Protein AF-A0A7S4FMX6-F1 (afdb_monomer_lite)

Structure (mmCIF, N/CA/C/O backbone):
data_AF-A0A7S4FMX6-F1
#
_entry.id   AF-A0A7S4FMX6-F1
#
loop_
_atom_site.group_PDB
_atom_site.id
_atom_site.type_symbol
_atom_site.label_atom_id
_atom_site.label_alt_id
_atom_site.label_comp_id
_atom_site.label_asym_id
_atom_site.label_entity_id
_atom_site.label_seq_id
_atom_site.pdbx_PDB_ins_code
_atom_site.Cartn_x
_atom_site.Cartn_y
_atom_site.Cartn_z
_atom_site.occupancy
_atom_site.B_iso_or_equiv
_atom_site.auth_seq_id
_atom_site.auth_comp_id
_atom_site.auth_asym_id
_atom_site.auth_atom_id
_atom_site.pdbx_PDB_model_num
ATOM 1 N N . SER A 1 1 ? -19.072 0.821 3.306 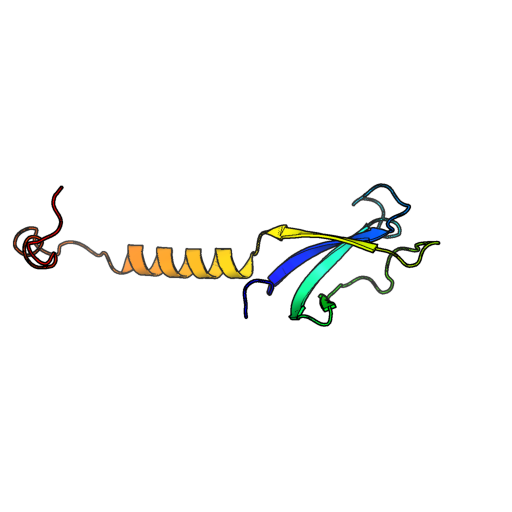1.00 47.50 1 SER A N 1
ATOM 2 C CA . SER A 1 1 ? -18.235 -0.245 3.888 1.00 47.50 1 SER A CA 1
ATOM 3 C C . SER A 1 1 ? -16.892 0.386 4.214 1.00 47.50 1 SER A C 1
ATOM 5 O O . SER A 1 1 ? -16.202 0.772 3.288 1.00 47.50 1 SER A O 1
ATOM 7 N N . GLU A 1 2 ? -16.567 0.617 5.490 1.00 54.97 2 GLU A N 1
ATOM 8 C CA . GLU A 1 2 ? -15.378 1.401 5.911 1.00 54.97 2 GLU A CA 1
ATOM 9 C C . GLU A 1 2 ? -14.117 0.553 6.155 1.00 54.97 2 GLU A C 1
ATOM 11 O O . GLU A 1 2 ? -13.081 1.068 6.563 1.00 54.97 2 GLU A O 1
ATOM 16 N N . ILE A 1 3 ? -14.191 -0.762 5.929 1.00 58.81 3 ILE A N 1
ATOM 17 C CA . ILE A 1 3 ? -13.206 -1.746 6.419 1.00 58.81 3 ILE A CA 1
ATOM 18 C C . ILE A 1 3 ? -11.781 -1.503 5.855 1.00 58.81 3 ILE A C 1
ATOM 20 O O . ILE A 1 3 ? -10.781 -1.942 6.439 1.00 58.81 3 ILE A O 1
ATOM 24 N N . GLY A 1 4 ? -11.680 -0.773 4.740 1.00 61.31 4 GLY A N 1
ATOM 25 C CA . GLY A 1 4 ? -10.434 -0.500 4.024 1.00 61.31 4 GLY A CA 1
ATOM 26 C C . GLY A 1 4 ? -9.775 0.857 4.268 1.00 61.31 4 GLY A C 1
ATOM 27 O O . GLY A 1 4 ? -8.587 0.968 3.994 1.00 61.31 4 GLY A O 1
ATOM 28 N N . ILE A 1 5 ? -10.506 1.855 4.769 1.00 69.62 5 ILE A N 1
ATOM 29 C CA . ILE A 1 5 ? -10.046 3.255 4.787 1.00 69.62 5 ILE A CA 1
ATOM 30 C C . ILE A 1 5 ? -8.973 3.444 5.865 1.00 69.62 5 ILE A C 1
ATOM 32 O O . ILE A 1 5 ? -9.126 2.928 6.979 1.00 69.62 5 ILE A O 1
ATOM 36 N N . GLY A 1 6 ? -7.907 4.179 5.539 1.00 70.56 6 GLY A N 1
ATOM 37 C CA . GLY A 1 6 ? -6.833 4.520 6.478 1.00 70.56 6 GLY A CA 1
ATOM 38 C C . GLY A 1 6 ? -5.835 3.390 6.732 1.00 70.56 6 GLY A C 1
ATOM 39 O O . GLY A 1 6 ? -5.205 3.308 7.793 1.00 70.56 6 GLY A O 1
ATOM 40 N N . ARG A 1 7 ? -5.744 2.446 5.789 1.00 80.19 7 ARG A N 1
ATOM 41 C CA . ARG A 1 7 ? -4.727 1.390 5.785 1.00 80.19 7 ARG A CA 1
ATOM 42 C C . ARG A 1 7 ? -3.513 1.859 5.004 1.00 80.19 7 ARG A C 1
ATOM 44 O O . ARG A 1 7 ? -3.654 2.307 3.872 1.00 80.19 7 ARG A O 1
ATOM 51 N N . CYS A 1 8 ? -2.330 1.644 5.566 1.00 85.44 8 CYS A N 1
ATOM 52 C CA . CYS A 1 8 ? -1.103 1.714 4.783 1.00 85.44 8 CYS A CA 1
ATOM 53 C C . CYS A 1 8 ? -1.107 0.576 3.751 1.00 85.44 8 CYS A C 1
ATOM 55 O O . CYS A 1 8 ? -1.433 -0.563 4.089 1.00 85.44 8 CYS A O 1
ATOM 57 N N . ALA A 1 9 ? -0.763 0.874 2.508 1.00 88.62 9 ALA A N 1
ATOM 58 C CA . ALA A 1 9 ? -0.611 -0.087 1.433 1.00 88.62 9 ALA A CA 1
ATOM 59 C C . ALA A 1 9 ? 0.782 0.035 0.821 1.00 88.62 9 ALA A C 1
ATOM 61 O O . ALA A 1 9 ? 1.285 1.135 0.598 1.00 88.62 9 ALA A O 1
ATOM 62 N N . LEU A 1 10 ? 1.396 -1.106 0.526 1.00 90.56 10 LEU A N 1
ATOM 63 C CA . LEU A 1 10 ? 2.622 -1.167 -0.258 1.00 90.56 10 LEU A CA 1
ATOM 64 C C . LEU A 1 10 ? 2.279 -1.594 -1.677 1.00 90.56 10 LEU A C 1
ATOM 66 O O . LEU A 1 10 ? 1.615 -2.610 -1.881 1.00 90.56 10 LEU A O 1
ATOM 70 N N . ILE A 1 11 ? 2.739 -0.808 -2.643 1.00 91.50 11 ILE A N 1
ATOM 71 C CA . ILE A 1 11 ? 2.574 -1.066 -4.068 1.00 91.50 11 ILE A CA 1
ATOM 72 C C . ILE A 1 11 ? 3.937 -1.481 -4.609 1.00 91.50 11 ILE A C 1
ATOM 74 O O . ILE A 1 11 ? 4.884 -0.693 -4.587 1.00 91.50 11 ILE A O 1
ATOM 78 N N . THR A 1 12 ? 4.033 -2.706 -5.114 1.00 91.06 12 THR A N 1
ATOM 79 C CA . THR A 1 12 ? 5.252 -3.252 -5.722 1.00 91.06 12 THR A CA 1
ATOM 80 C C . THR A 1 12 ? 4.944 -3.755 -7.127 1.00 91.06 12 THR A C 1
ATOM 82 O O . THR A 1 12 ? 3.892 -4.351 -7.362 1.00 91.06 12 THR A O 1
ATOM 85 N N . ALA A 1 13 ? 5.854 -3.536 -8.074 1.00 89.25 13 ALA A N 1
ATOM 86 C CA . ALA A 1 13 ? 5.753 -4.142 -9.400 1.00 89.25 13 ALA A CA 1
ATOM 87 C C . ALA A 1 13 ? 5.770 -5.682 -9.290 1.00 89.25 13 ALA A C 1
ATOM 89 O O . ALA A 1 13 ? 6.584 -6.237 -8.552 1.00 89.25 13 ALA A O 1
ATOM 90 N N . ALA A 1 14 ? 4.874 -6.392 -9.985 1.00 85.62 14 ALA A N 1
ATOM 91 C CA . ALA A 1 14 ? 4.733 -7.850 -9.830 1.00 85.62 14 ALA A CA 1
ATOM 92 C C . ALA A 1 14 ? 5.994 -8.645 -10.234 1.00 85.62 14 ALA A C 1
ATOM 94 O O . ALA A 1 14 ? 6.209 -9.767 -9.779 1.00 85.62 14 ALA A O 1
ATOM 95 N N . ASP A 1 15 ? 6.820 -8.047 -11.085 1.00 85.50 15 ASP A N 1
ATOM 96 C CA . ASP A 1 15 ? 8.095 -8.538 -11.598 1.00 85.50 15 ASP A CA 1
ATOM 97 C C . ASP A 1 15 ? 9.304 -8.156 -10.724 1.00 85.50 15 ASP A C 1
ATOM 99 O O . ASP A 1 15 ? 10.406 -8.659 -10.951 1.00 85.50 15 ASP A O 1
ATOM 103 N N . ALA A 1 16 ? 9.116 -7.314 -9.702 1.00 79.62 16 ALA A N 1
ATOM 104 C CA . ALA A 1 16 ? 10.179 -6.849 -8.819 1.00 79.62 16 ALA A CA 1
ATOM 105 C C . ALA A 1 16 ? 10.089 -7.473 -7.419 1.00 79.62 16 ALA A C 1
ATOM 107 O O . ALA A 1 16 ? 9.017 -7.770 -6.887 1.00 79.62 16 ALA A O 1
ATOM 108 N N . ARG A 1 17 ? 11.249 -7.642 -6.774 1.00 84.00 17 ARG A N 1
ATOM 109 C CA . ARG A 1 17 ? 11.296 -7.993 -5.352 1.00 84.00 17 ARG A CA 1
ATOM 110 C C . ARG A 1 17 ? 10.921 -6.754 -4.526 1.00 84.00 17 ARG A C 1
ATOM 112 O O . ARG A 1 17 ? 11.488 -5.696 -4.795 1.00 84.00 17 ARG A O 1
ATOM 119 N N . PRO A 1 18 ? 10.042 -6.873 -3.512 1.00 83.38 18 PRO A N 1
ATOM 120 C CA . PRO A 1 18 ? 9.712 -5.746 -2.652 1.0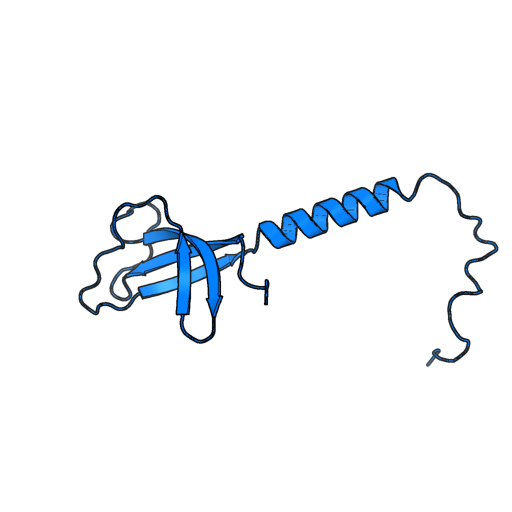0 83.38 18 PRO A CA 1
ATOM 121 C C . PRO A 1 18 ? 10.961 -5.180 -1.975 1.00 83.38 18 PRO A C 1
ATOM 123 O O . PRO A 1 18 ? 11.673 -5.909 -1.282 1.00 83.38 18 PRO A O 1
ATOM 126 N N . ASP A 1 19 ? 11.207 -3.888 -2.176 1.00 84.81 19 ASP A N 1
ATOM 127 C CA . ASP A 1 19 ? 12.337 -3.168 -1.596 1.00 84.81 19 ASP A CA 1
ATOM 128 C C . ASP A 1 19 ? 11.911 -1.752 -1.195 1.00 84.81 19 ASP A C 1
ATOM 130 O O . ASP A 1 19 ?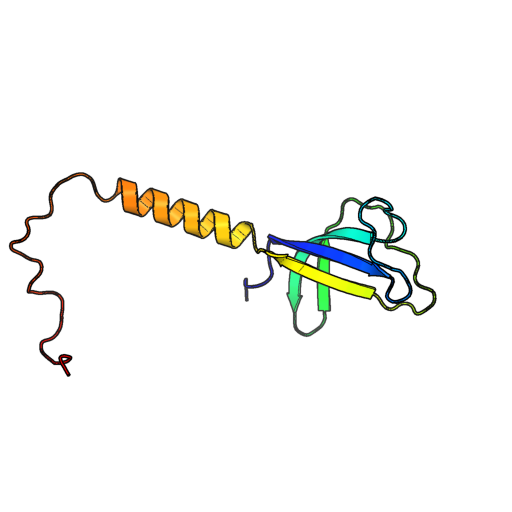 11.756 -0.870 -2.035 1.00 84.81 19 ASP A O 1
ATOM 134 N N . LEU A 1 20 ? 11.734 -1.541 0.110 1.00 78.94 20 LEU A N 1
ATOM 135 C CA . LEU A 1 20 ? 11.332 -0.254 0.690 1.00 78.94 20 LEU A CA 1
ATOM 136 C C . LEU A 1 20 ? 12.427 0.815 0.608 1.00 78.94 20 LEU A C 1
ATOM 138 O O . LEU A 1 20 ? 12.139 1.993 0.793 1.00 78.94 20 LEU A O 1
ATOM 142 N N . SER A 1 21 ? 13.678 0.420 0.359 1.00 84.00 21 SER A N 1
ATOM 143 C CA . SER A 1 21 ? 14.774 1.371 0.170 1.00 84.00 21 SER A CA 1
ATOM 144 C C . SER A 1 21 ? 14.795 1.962 -1.241 1.00 84.00 21 SER A C 1
ATOM 146 O O . SER A 1 21 ? 15.431 2.993 -1.465 1.00 84.00 21 SER A O 1
ATOM 148 N N . ASN A 1 22 ? 14.070 1.341 -2.180 1.00 81.94 22 ASN A N 1
ATOM 149 C CA . ASN A 1 22 ? 14.024 1.751 -3.571 1.00 81.94 22 ASN A CA 1
ATOM 150 C C . ASN A 1 22 ? 12.592 2.121 -4.010 1.00 81.94 22 ASN A C 1
ATOM 152 O O . ASN A 1 22 ? 11.805 1.235 -4.361 1.00 81.94 22 ASN A O 1
ATOM 156 N N . PRO A 1 23 ? 12.266 3.424 -4.102 1.00 78.44 23 PRO A N 1
ATOM 157 C CA . PRO A 1 23 ? 10.936 3.885 -4.500 1.00 78.44 23 PRO A CA 1
ATOM 158 C C . PRO A 1 23 ? 10.597 3.596 -5.969 1.00 78.44 23 PRO A C 1
ATOM 160 O O . PRO A 1 23 ? 9.448 3.720 -6.370 1.00 78.44 23 PRO A O 1
ATOM 163 N N . GLN A 1 24 ? 11.571 3.189 -6.790 1.00 81.31 24 GLN A N 1
ATOM 164 C CA . GLN A 1 24 ? 11.304 2.711 -8.151 1.00 81.31 24 GLN A CA 1
ATOM 165 C C . GLN A 1 24 ? 10.778 1.264 -8.171 1.00 81.31 24 GLN A C 1
ATOM 167 O O . GLN A 1 24 ? 10.241 0.833 -9.189 1.00 81.31 24 GLN A O 1
ATOM 172 N N . CYS A 1 25 ? 10.924 0.526 -7.064 1.00 83.31 25 CYS A N 1
ATOM 173 C CA . CYS A 1 25 ? 10.485 -0.864 -6.915 1.00 83.31 25 CYS A CA 1
ATOM 174 C C . CYS A 1 25 ? 9.238 -0.985 -6.032 1.00 83.31 25 CYS A C 1
ATOM 176 O O . CYS A 1 25 ? 8.279 -1.659 -6.416 1.00 83.31 25 CYS A O 1
ATOM 178 N N . THR A 1 26 ? 9.250 -0.336 -4.865 1.00 89.69 26 THR A N 1
ATOM 179 C CA . THR A 1 26 ? 8.133 -0.346 -3.916 1.00 89.69 26 THR A CA 1
ATOM 180 C C . THR A 1 26 ? 7.844 1.059 -3.425 1.00 89.69 26 THR A C 1
ATOM 182 O O . THR A 1 26 ? 8.733 1.736 -2.919 1.00 89.69 26 THR A O 1
ATOM 185 N N . ILE A 1 27 ? 6.579 1.460 -3.496 1.00 90.94 27 ILE A N 1
ATOM 186 C CA . ILE A 1 27 ? 6.096 2.701 -2.889 1.00 90.94 27 ILE A CA 1
ATOM 187 C C . ILE A 1 27 ? 5.060 2.398 -1.813 1.00 90.94 27 ILE A C 1
ATOM 189 O O . ILE A 1 27 ? 4.401 1.357 -1.835 1.00 90.94 27 ILE A O 1
ATOM 193 N N . ALA A 1 28 ? 4.916 3.324 -0.873 1.00 90.19 28 ALA A N 1
ATOM 194 C CA . ALA A 1 28 ? 3.855 3.296 0.120 1.00 90.19 28 ALA A CA 1
ATOM 195 C C . ALA A 1 28 ? 2.716 4.239 -0.287 1.00 90.19 28 ALA A C 1
ATOM 197 O O . ALA A 1 28 ? 2.928 5.246 -0.968 1.00 90.19 28 ALA A O 1
ATOM 198 N N . GLY A 1 29 ? 1.511 3.917 0.156 1.00 89.00 29 GLY A N 1
ATOM 199 C CA . GLY A 1 29 ? 0.335 4.756 0.018 1.00 89.00 29 GLY A CA 1
ATOM 200 C C . GLY A 1 29 ? -0.684 4.465 1.109 1.00 89.00 29 GLY A C 1
ATOM 201 O O . GLY A 1 29 ? -0.499 3.566 1.929 1.00 89.00 29 GLY A O 1
ATOM 202 N N . GLU A 1 30 ? -1.762 5.226 1.114 1.00 88.88 30 GLU A N 1
ATOM 203 C CA . GLU A 1 30 ? -2.889 5.057 2.014 1.00 88.88 30 GLU A CA 1
ATOM 204 C C . GLU A 1 30 ? -4.130 4.688 1.206 1.00 88.88 30 GLU A C 1
ATOM 206 O O . GLU A 1 30 ? -4.391 5.230 0.137 1.00 88.88 30 GLU A O 1
ATOM 211 N N . VAL A 1 31 ? -4.878 3.695 1.676 1.00 89.00 31 VAL A N 1
ATOM 212 C CA . VAL A 1 31 ? -6.115 3.289 1.014 1.00 89.00 31 VAL A CA 1
ATOM 213 C C . VAL A 1 31 ? -7.221 4.273 1.369 1.00 89.00 31 VAL A C 1
ATOM 215 O O . VAL A 1 31 ? -7.659 4.329 2.523 1.00 89.00 31 VAL A O 1
ATOM 218 N N . ASP A 1 32 ? -7.721 4.967 0.353 1.00 86.81 32 ASP A N 1
ATOM 219 C CA . ASP A 1 32 ? -8.848 5.889 0.477 1.00 86.81 32 ASP A CA 1
ATOM 220 C C . ASP A 1 32 ? -10.180 5.149 0.307 1.00 86.81 32 ASP A C 1
ATOM 222 O O . ASP A 1 32 ? -11.147 5.412 1.021 1.00 86.81 32 ASP A O 1
ATOM 226 N N . GLU A 1 33 ? -10.239 4.188 -0.624 1.00 85.38 33 GLU A N 1
ATOM 227 C CA . GLU A 1 33 ? -11.466 3.459 -0.945 1.00 85.38 33 GLU A CA 1
ATOM 228 C C . GLU A 1 33 ? -11.189 2.020 -1.402 1.00 85.38 33 GLU A C 1
ATOM 230 O O . GLU A 1 33 ? -10.263 1.751 -2.167 1.00 85.38 33 GLU A O 1
ATOM 235 N N . ILE A 1 34 ? -12.046 1.087 -0.974 1.00 86.38 34 ILE A N 1
ATOM 236 C CA . ILE A 1 34 ? -12.113 -0.279 -1.507 1.00 86.38 34 ILE A CA 1
ATOM 237 C C . ILE A 1 34 ? -13.534 -0.524 -2.012 1.00 86.38 34 ILE A C 1
ATOM 239 O O . ILE A 1 34 ? -14.485 -0.530 -1.226 1.00 86.38 34 ILE A O 1
ATOM 243 N N . SER A 1 35 ? -13.669 -0.774 -3.314 1.00 86.31 35 SER A N 1
ATOM 244 C CA . SER A 1 35 ? -14.935 -1.085 -3.982 1.00 86.31 35 SER A CA 1
ATOM 245 C C . SER A 1 35 ? -14.841 -2.396 -4.772 1.00 86.31 35 SER A C 1
ATOM 247 O O . SER A 1 35 ? -13.768 -2.983 -4.913 1.00 86.31 35 SER A O 1
ATOM 249 N N . SER A 1 36 ? -15.963 -2.861 -5.329 1.00 86.44 36 SER A N 1
ATOM 250 C CA . SER A 1 36 ? -15.974 -4.007 -6.253 1.00 86.44 36 SER A CA 1
ATOM 251 C C . SER A 1 36 ? -15.238 -3.733 -7.568 1.00 86.44 36 SER A C 1
ATOM 253 O O . SER A 1 36 ? -14.863 -4.675 -8.257 1.00 86.44 36 SER A O 1
ATOM 255 N N . ASN A 1 37 ? -15.056 -2.457 -7.922 1.00 88.38 37 ASN A N 1
ATOM 256 C CA . ASN A 1 37 ? -14.437 -2.041 -9.179 1.00 88.38 37 ASN A CA 1
ATOM 257 C C . ASN A 1 37 ? -12.927 -1.819 -9.042 1.00 88.38 37 ASN A C 1
ATOM 259 O O . ASN A 1 37 ? -12.227 -1.770 -10.049 1.00 88.38 37 ASN A O 1
ATOM 263 N N . GLY A 1 38 ? -12.421 -1.681 -7.816 1.00 86.94 38 GLY A N 1
ATOM 264 C CA . GLY A 1 38 ? -11.007 -1.449 -7.568 1.00 86.94 38 GLY A CA 1
ATOM 265 C C . GLY A 1 38 ? -10.726 -0.841 -6.201 1.00 86.94 38 GLY A C 1
ATOM 266 O O . GLY A 1 38 ? -11.630 -0.595 -5.397 1.00 86.94 38 GLY A O 1
ATOM 267 N N . ILE A 1 39 ? -9.439 -0.600 -5.967 1.00 88.69 39 ILE A N 1
ATOM 268 C CA . ILE A 1 39 ? -8.904 0.023 -4.759 1.00 88.69 39 ILE A CA 1
ATOM 269 C C . ILE A 1 39 ? -8.290 1.362 -5.164 1.00 88.69 39 ILE A C 1
ATOM 271 O O . ILE A 1 39 ? -7.484 1.408 -6.093 1.00 88.69 39 ILE A O 1
ATOM 275 N N . ILE A 1 40 ? -8.673 2.430 -4.469 1.00 89.38 40 ILE A N 1
ATOM 276 C CA . ILE A 1 40 ? -8.098 3.766 -4.637 1.00 89.38 40 ILE A CA 1
ATOM 277 C C . ILE A 1 40 ? -7.073 3.968 -3.526 1.00 89.38 40 ILE A C 1
ATOM 279 O O . ILE A 1 40 ? -7.388 3.800 -2.346 1.00 89.38 40 ILE A O 1
ATOM 283 N N . VAL A 1 41 ? -5.843 4.292 -3.924 1.00 90.00 41 VAL A N 1
ATOM 284 C CA . VAL A 1 41 ? -4.713 4.497 -3.017 1.00 90.00 41 VAL A CA 1
ATOM 285 C C . VAL A 1 41 ? -4.131 5.883 -3.263 1.00 90.00 41 VAL A C 1
ATOM 287 O O . VAL A 1 41 ? -3.720 6.186 -4.385 1.00 90.00 41 VAL A O 1
ATOM 290 N N . SER A 1 42 ? -4.082 6.705 -2.221 1.00 89.44 42 SER A N 1
ATOM 291 C CA . SER A 1 42 ? -3.363 7.972 -2.206 1.00 89.44 42 SER A CA 1
ATOM 292 C C . SER A 1 42 ? -1.886 7.724 -1.917 1.00 89.44 42 SER A C 1
ATOM 294 O O . SER A 1 42 ? -1.506 6.858 -1.132 1.00 89.44 42 SER A O 1
ATOM 296 N N . THR A 1 43 ? -1.008 8.450 -2.597 1.00 88.75 43 THR A N 1
ATOM 297 C CA . THR A 1 43 ? 0.436 8.289 -2.432 1.00 88.75 43 THR A CA 1
ATOM 298 C C . THR A 1 43 ? 1.140 9.614 -2.688 1.00 88.75 43 THR A C 1
ATOM 300 O O . THR A 1 43 ? 0.697 10.410 -3.514 1.00 88.75 43 THR A O 1
ATOM 303 N N . GLU A 1 44 ? 2.233 9.865 -1.969 1.00 88.88 44 GLU A N 1
ATOM 304 C CA . GLU A 1 44 ? 3.056 11.070 -2.141 1.00 88.88 44 GLU A CA 1
ATOM 305 C C . GLU A 1 44 ? 4.012 10.957 -3.341 1.00 88.88 44 GLU A C 1
ATOM 307 O O . GLU A 1 44 ? 4.627 11.939 -3.761 1.00 88.88 44 GLU A O 1
ATOM 312 N N . TYR A 1 45 ? 4.155 9.754 -3.903 1.00 86.44 45 TYR A N 1
ATOM 313 C CA . TYR A 1 45 ? 5.044 9.494 -5.027 1.00 86.44 45 TYR A CA 1
ATOM 314 C C . TYR A 1 45 ? 4.411 9.967 -6.340 1.00 86.44 45 TYR A C 1
ATOM 316 O O . TYR A 1 45 ? 3.252 9.686 -6.637 1.00 86.44 45 TYR A O 1
ATOM 324 N N . SER A 1 46 ? 5.194 10.664 -7.166 1.00 84.19 46 SER A N 1
ATOM 325 C CA . SER A 1 46 ? 4.728 11.221 -8.445 1.00 84.19 46 SER A CA 1
ATOM 326 C C . SER A 1 46 ? 4.468 10.170 -9.527 1.00 84.19 46 SER A C 1
ATOM 328 O O . SER A 1 46 ? 3.795 10.462 -10.516 1.00 84.19 46 SER A O 1
ATOM 330 N N . ALA A 1 47 ? 5.011 8.964 -9.362 1.00 84.69 47 ALA A N 1
ATOM 331 C CA . ALA A 1 47 ? 4.846 7.853 -10.282 1.00 84.69 47 ALA A CA 1
ATOM 332 C C . ALA A 1 47 ? 4.809 6.523 -9.525 1.00 84.69 47 ALA A C 1
ATOM 334 O O . ALA A 1 47 ? 5.455 6.358 -8.489 1.00 84.69 47 ALA A O 1
ATOM 335 N N . VAL A 1 48 ? 4.070 5.567 -10.084 1.00 87.44 48 VAL A N 1
ATOM 336 C CA . VAL A 1 48 ? 4.074 4.175 -9.627 1.00 87.44 48 VAL A CA 1
ATOM 337 C C . VAL A 1 48 ? 5.329 3.442 -10.121 1.00 87.44 48 VAL A C 1
ATOM 339 O 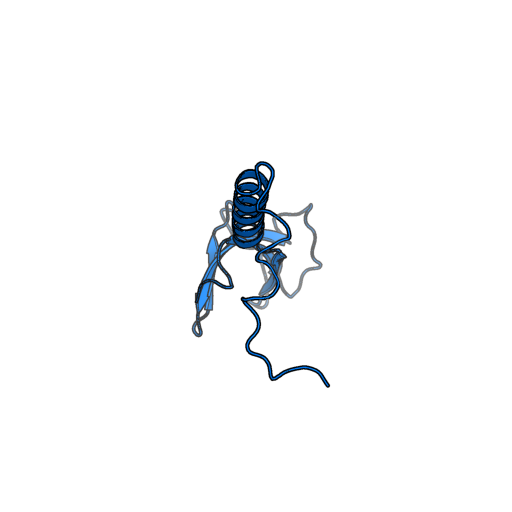O . VAL A 1 48 ? 5.873 3.819 -11.164 1.00 87.44 48 VAL A O 1
ATOM 342 N N . PRO A 1 49 ? 5.776 2.382 -9.420 1.00 87.88 49 PRO A N 1
ATOM 343 C CA . PRO A 1 49 ? 6.864 1.526 -9.874 1.00 87.88 49 PRO A CA 1
ATOM 344 C C . PRO A 1 49 ? 6.675 1.069 -11.322 1.00 87.88 49 PRO A C 1
ATOM 346 O O . PRO A 1 49 ? 5.557 0.790 -11.772 1.00 87.88 49 PRO A O 1
ATOM 349 N N . TYR A 1 50 ? 7.770 0.968 -12.067 1.00 86.94 50 TYR A N 1
ATOM 350 C CA . TYR A 1 50 ? 7.705 0.411 -13.412 1.00 86.94 50 TYR A CA 1
ATOM 351 C C . TYR A 1 50 ? 7.447 -1.099 -13.334 1.00 86.94 50 TYR A C 1
ATOM 353 O O . TYR A 1 50 ? 8.174 -1.809 -12.644 1.00 86.94 50 TYR A O 1
ATOM 361 N N . SER A 1 51 ? 6.444 -1.588 -14.067 1.00 86.25 51 SER A N 1
ATOM 362 C CA . SER A 1 51 ? 6.234 -3.021 -14.291 1.00 86.25 51 SER A CA 1
ATOM 363 C C . SER A 1 51 ? 6.118 -3.301 -15.780 1.00 86.25 51 SER A C 1
ATOM 365 O O . SER A 1 51 ? 5.263 -2.723 -16.455 1.00 86.25 51 SER A O 1
ATOM 367 N N . ALA A 1 52 ? 6.917 -4.241 -16.287 1.00 85.00 52 ALA A N 1
ATOM 368 C CA . ALA A 1 52 ? 6.832 -4.656 -17.687 1.00 85.00 52 ALA A CA 1
ATOM 369 C C . ALA A 1 52 ? 5.494 -5.350 -18.009 1.00 85.00 52 ALA A C 1
ATOM 371 O O . ALA A 1 52 ? 5.038 -5.339 -19.150 1.00 85.00 52 ALA A O 1
ATOM 372 N N . SER A 1 53 ? 4.857 -5.943 -16.995 1.00 86.62 53 SER A N 1
ATOM 373 C CA . SER A 1 53 ? 3.581 -6.660 -17.116 1.00 86.62 53 SER A CA 1
ATOM 374 C C . SER A 1 53 ? 2.345 -5.769 -16.949 1.00 86.62 53 SER A C 1
ATOM 376 O O . SER A 1 53 ? 1.237 -6.200 -17.262 1.00 86.62 53 SER A O 1
ATOM 378 N N . GLY A 1 54 ? 2.517 -4.552 -16.417 1.00 86.88 54 GLY A N 1
ATOM 379 C CA . GLY A 1 54 ? 1.413 -3.693 -15.976 1.00 86.88 54 GLY A CA 1
ATOM 380 C C . GLY A 1 54 ? 0.658 -4.215 -14.745 1.00 86.88 54 GLY A C 1
ATOM 381 O O . GLY A 1 54 ? -0.377 -3.656 -14.388 1.00 86.88 54 GLY A O 1
ATOM 382 N N . LEU A 1 55 ? 1.146 -5.283 -14.102 1.00 89.00 55 LEU A N 1
ATOM 383 C CA . LEU A 1 55 ? 0.564 -5.852 -12.891 1.00 89.00 55 LEU A CA 1
ATOM 384 C C . LEU A 1 55 ? 1.310 -5.372 -11.649 1.00 89.00 55 LEU A C 1
ATOM 386 O O . LEU A 1 55 ? 2.538 -5.281 -11.615 1.00 89.00 55 LEU A O 1
ATOM 390 N N . TYR A 1 56 ? 0.539 -5.144 -10.593 1.00 90.81 56 TYR A N 1
ATOM 391 C CA . TYR A 1 56 ? 1.033 -4.647 -9.320 1.00 90.81 56 TYR A CA 1
ATOM 392 C C . TYR A 1 56 ? 0.581 -5.553 -8.191 1.00 90.81 56 TYR A C 1
ATOM 394 O O . TYR A 1 56 ? -0.562 -6.013 -8.150 1.00 90.81 56 TYR A O 1
ATOM 402 N N . ARG A 1 57 ? 1.490 -5.787 -7.253 1.00 89.88 57 ARG A N 1
ATOM 403 C CA . ARG A 1 57 ? 1.179 -6.389 -5.971 1.00 89.88 57 ARG A CA 1
ATOM 404 C C . ARG A 1 57 ? 0.836 -5.277 -4.992 1.00 89.88 57 ARG A C 1
ATOM 406 O O . ARG A 1 57 ? 1.617 -4.345 -4.817 1.00 89.88 57 ARG A O 1
ATOM 413 N N . LEU A 1 58 ? -0.322 -5.414 -4.357 1.00 89.38 58 LEU A N 1
ATOM 414 C CA . LEU A 1 58 ? -0.772 -4.530 -3.295 1.00 89.38 58 LEU A CA 1
ATOM 415 C C . LEU A 1 58 ? -0.776 -5.305 -1.976 1.00 89.38 58 LEU A C 1
ATOM 417 O O . LEU A 1 58 ? -1.607 -6.193 -1.786 1.00 89.38 58 LEU A O 1
ATOM 421 N N . ASP A 1 59 ? 0.143 -4.977 -1.074 1.00 88.69 59 ASP A N 1
ATOM 422 C CA . ASP A 1 59 ? 0.168 -5.539 0.275 1.00 88.69 59 ASP A CA 1
ATOM 423 C C . ASP A 1 59 ? -0.507 -4.557 1.243 1.00 88.69 59 ASP A C 1
ATOM 425 O O . ASP A 1 59 ? -0.029 -3.444 1.465 1.00 88.69 59 ASP A O 1
ATOM 429 N N . 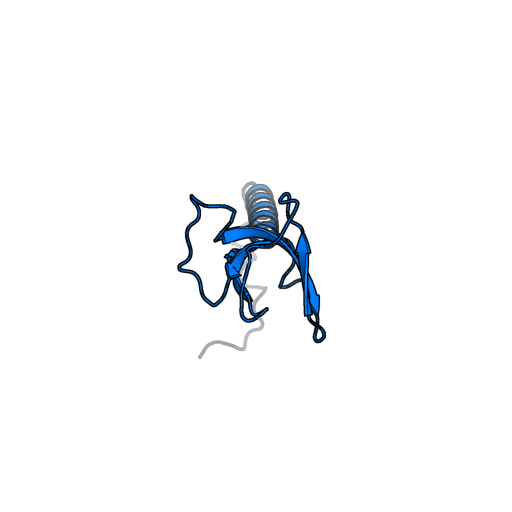LEU A 1 60 ? -1.645 -4.966 1.810 1.00 86.75 60 LEU A N 1
ATOM 430 C CA . LEU A 1 60 ? -2.421 -4.149 2.743 1.00 86.75 60 LEU A CA 1
ATOM 431 C C . LEU A 1 60 ? -1.899 -4.315 4.171 1.00 86.75 60 LEU A C 1
ATOM 433 O O . LEU A 1 60 ? -1.968 -5.395 4.759 1.00 86.75 60 LEU A O 1
ATOM 437 N N . GLY A 1 61 ? -1.427 -3.216 4.741 1.00 82.25 61 GLY A N 1
ATOM 438 C CA . GLY A 1 61 ? -1.015 -3.103 6.127 1.00 82.25 61 GLY A CA 1
ATOM 439 C C . GLY A 1 61 ? -2.184 -2.980 7.117 1.00 82.25 61 GLY A C 1
ATOM 440 O O . GLY A 1 61 ? -3.368 -3.073 6.750 1.00 82.25 61 GLY A O 1
ATOM 441 N N . PRO A 1 62 ? -1.855 -2.793 8.409 1.00 75.88 62 PRO A N 1
ATOM 442 C CA . PRO A 1 62 ? -2.841 -2.612 9.470 1.00 75.88 62 PRO A CA 1
ATOM 443 C C . PRO A 1 62 ? -3.682 -1.343 9.257 1.00 75.88 62 PRO A C 1
ATOM 445 O O . PRO A 1 62 ? -3.230 -0.365 8.664 1.00 75.88 62 PRO A O 1
ATOM 448 N N . ASN A 1 63 ? -4.925 -1.363 9.750 1.00 76.19 63 ASN A N 1
ATOM 449 C CA . ASN A 1 63 ? -5.835 -0.218 9.677 1.00 76.19 63 ASN A CA 1
ATOM 450 C C . ASN A 1 63 ? -5.601 0.712 10.877 1.00 76.19 63 ASN A C 1
ATOM 452 O O . ASN A 1 63 ? -6.131 0.468 11.964 1.00 76.19 63 ASN A O 1
ATOM 456 N N . ILE A 1 64 ? -4.813 1.768 10.665 1.00 73.81 64 ILE A N 1
ATOM 457 C CA . ILE A 1 64 ? -4.452 2.735 11.709 1.00 73.81 64 ILE A CA 1
ATOM 458 C C . ILE A 1 64 ? -5.695 3.506 12.158 1.00 73.81 64 ILE A C 1
ATOM 460 O O . ILE A 1 64 ? -5.947 3.612 13.355 1.00 73.81 64 ILE A O 1
ATOM 464 N N . ALA A 1 65 ? -6.545 3.929 11.219 1.00 71.19 65 ALA A N 1
ATOM 465 C CA . ALA A 1 65 ? -7.774 4.661 11.526 1.00 71.19 65 ALA A CA 1
ATOM 466 C C . ALA A 1 65 ? -8.757 3.862 12.402 1.00 71.19 65 ALA A C 1
ATOM 468 O O . ALA A 1 65 ? -9.527 4.434 13.174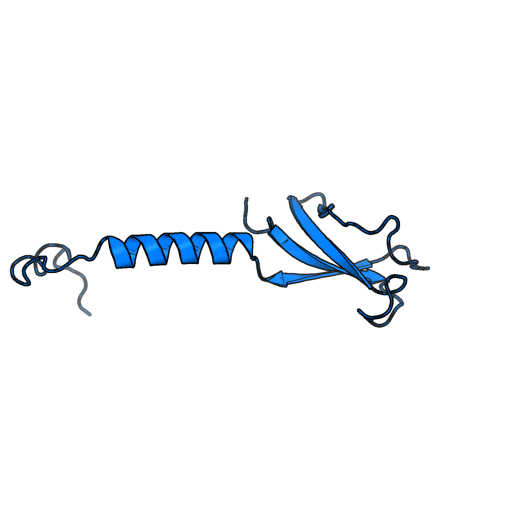 1.00 71.19 65 ALA A O 1
ATOM 469 N N . SER A 1 66 ? -8.770 2.534 12.280 1.00 73.50 66 SER A N 1
ATOM 470 C CA . SER A 1 66 ? -9.546 1.650 13.154 1.00 73.50 66 SER A CA 1
ATOM 471 C C . SER A 1 66 ? -8.889 1.511 14.525 1.00 73.50 66 SER A C 1
ATOM 473 O O . SER A 1 66 ? -9.597 1.571 15.527 1.00 73.50 66 SER A O 1
ATOM 475 N N . SER A 1 67 ? -7.558 1.382 14.579 1.00 79.56 67 SER A N 1
ATOM 476 C CA . SER A 1 67 ? -6.805 1.346 15.841 1.00 79.56 67 SER A CA 1
ATOM 477 C C . SER A 1 67 ? -7.051 2.609 16.664 1.00 79.56 67 SER A C 1
ATOM 479 O O . SER A 1 67 ? -7.512 2.518 17.794 1.00 79.56 67 SER A O 1
ATOM 481 N N . GLU A 1 68 ? -6.885 3.792 16.067 1.00 82.25 68 GLU A N 1
ATOM 482 C CA . GLU A 1 68 ? -7.100 5.068 16.758 1.00 82.25 68 GLU A CA 1
ATOM 483 C C . GLU A 1 68 ? -8.536 5.239 17.267 1.00 82.25 68 GLU A C 1
ATOM 485 O O . GLU A 1 68 ? -8.769 5.818 18.329 1.00 82.25 68 GLU A O 1
ATOM 490 N N . ARG A 1 69 ? -9.524 4.763 16.497 1.00 81.19 69 ARG A N 1
ATOM 491 C CA . ARG A 1 69 ? -10.931 4.793 16.911 1.00 81.19 69 ARG A CA 1
ATOM 492 C C . ARG A 1 69 ? -11.168 3.895 18.121 1.00 81.19 69 ARG A C 1
ATOM 494 O O . ARG A 1 69 ? -11.864 4.314 19.043 1.00 81.19 69 ARG A O 1
ATOM 501 N N . ILE A 1 70 ? -10.584 2.699 18.131 1.00 84.81 70 ILE A N 1
ATOM 502 C CA . ILE A 1 70 ? -10.668 1.771 19.263 1.00 84.81 70 ILE A CA 1
ATOM 503 C C . ILE A 1 70 ? -9.983 2.373 20.491 1.00 84.81 70 ILE A C 1
ATOM 505 O O . ILE A 1 70 ? -10.595 2.407 21.555 1.00 84.81 70 ILE A O 1
ATOM 509 N N . ASP A 1 71 ? -8.780 2.923 20.337 1.00 87.81 71 ASP A N 1
ATOM 510 C CA . ASP A 1 71 ? -8.023 3.522 21.439 1.00 87.81 71 ASP A CA 1
ATOM 511 C C . ASP A 1 71 ? -8.788 4.692 22.075 1.00 87.81 71 ASP A C 1
ATOM 513 O O . ASP A 1 71 ? -8.944 4.743 23.293 1.00 87.81 71 ASP A O 1
ATOM 517 N N . LYS A 1 72 ? -9.389 5.576 21.265 1.00 87.19 72 LYS A N 1
ATOM 518 C CA . LYS A 1 72 ? -10.256 6.662 21.765 1.00 87.19 72 LYS A CA 1
ATOM 519 C C . LYS A 1 72 ? -11.459 6.139 22.552 1.00 87.19 72 LYS A C 1
ATOM 521 O O . LYS A 1 72 ? -11.831 6.730 23.564 1.00 87.19 72 LYS A O 1
ATOM 526 N N . VAL A 1 73 ? -12.090 5.056 22.096 1.00 87.94 73 VAL A N 1
ATOM 527 C CA . VAL A 1 73 ? -13.223 4.438 22.806 1.00 87.94 73 VAL A CA 1
ATOM 528 C C . VAL A 1 73 ? -12.766 3.819 24.127 1.00 87.94 73 VAL A C 1
ATOM 530 O O . VAL A 1 73 ? -13.436 4.003 25.142 1.00 87.94 73 VAL A O 1
ATOM 533 N N . LEU A 1 74 ? -11.626 3.129 24.141 1.00 87.81 74 LEU A N 1
ATOM 534 C CA . LEU A 1 74 ? -11.057 2.538 25.353 1.00 87.81 74 LEU A CA 1
ATOM 535 C C . LEU A 1 74 ? -10.678 3.610 26.381 1.00 87.81 74 LEU A C 1
ATOM 537 O O . LEU A 1 74 ? -11.020 3.465 27.554 1.00 87.81 74 LEU A O 1
ATOM 541 N N . ASP A 1 75 ? -10.071 4.712 25.943 1.00 88.44 75 ASP A N 1
ATOM 542 C CA . ASP A 1 75 ? -9.770 5.870 26.788 1.00 88.44 75 ASP A CA 1
ATOM 543 C C . ASP A 1 75 ? -11.036 6.463 27.418 1.00 88.44 75 ASP A C 1
ATOM 545 O O . ASP A 1 75 ? -11.059 6.786 28.608 1.00 88.44 75 ASP A O 1
ATOM 549 N N . LEU A 1 76 ? -12.111 6.604 26.635 1.00 86.06 76 LEU A N 1
ATOM 550 C CA . LEU A 1 76 ? -13.394 7.097 27.137 1.00 86.06 76 LEU A CA 1
ATOM 551 C C . LEU A 1 76 ? -14.016 6.134 28.152 1.00 86.06 76 LEU A C 1
ATOM 553 O O . LEU A 1 76 ? -14.521 6.598 29.169 1.00 86.06 76 LEU A O 1
ATOM 557 N N . LEU A 1 77 ? -13.953 4.821 27.916 1.00 82.94 77 LEU A N 1
ATOM 558 C CA . LEU A 1 77 ? -14.454 3.810 28.852 1.00 82.94 77 LEU A CA 1
ATOM 559 C C . LEU A 1 77 ? -13.672 3.809 30.168 1.00 82.94 77 LEU A C 1
ATOM 561 O O . LEU A 1 77 ? -14.284 3.788 31.230 1.00 82.94 77 LEU A O 1
ATOM 565 N N . GLN A 1 78 ? -12.341 3.900 30.117 1.00 83.38 78 GLN A N 1
ATOM 566 C CA . GLN A 1 78 ? -11.506 3.988 31.319 1.00 83.38 78 GLN A CA 1
ATOM 567 C C . GLN A 1 78 ? -11.793 5.257 32.129 1.00 83.38 78 GLN A C 1
ATOM 569 O O . GLN A 1 78 ? -11.823 5.221 33.356 1.00 83.38 78 GLN A O 1
ATOM 574 N N . ARG A 1 79 ? -12.033 6.388 31.456 1.00 78.75 79 ARG A N 1
ATOM 575 C CA . ARG A 1 79 ? -12.392 7.657 32.112 1.00 78.75 79 ARG A CA 1
ATOM 576 C C . ARG A 1 79 ? -13.834 7.681 32.620 1.00 78.75 79 ARG A C 1
ATOM 578 O O . ARG A 1 79 ? -14.110 8.378 33.592 1.00 78.75 79 ARG A O 1
ATOM 585 N N . ALA A 1 80 ? -14.737 6.949 31.968 1.00 67.81 80 ALA A N 1
ATOM 586 C CA . ALA A 1 80 ? -16.127 6.761 32.383 1.00 67.81 80 ALA A CA 1
ATOM 587 C C . ALA A 1 80 ? -16.279 5.780 33.556 1.00 67.81 80 ALA A C 1
ATOM 589 O O . ALA A 1 80 ? -17.384 5.644 34.080 1.00 67.81 80 ALA A O 1
ATOM 590 N N . ASP A 1 81 ? -15.176 5.189 34.023 1.00 59.00 81 ASP A N 1
ATOM 591 C CA . ASP A 1 81 ? -15.112 4.393 35.245 1.00 59.00 81 ASP A CA 1
ATOM 592 C C . ASP A 1 81 ? -14.483 5.173 36.432 1.00 59.00 81 ASP A C 1
ATOM 594 O O . ASP A 1 81 ? -13.519 4.706 37.050 1.00 59.00 81 ASP A O 1
ATOM 598 N N . PRO A 1 82 ? -14.968 6.380 36.815 1.00 52.72 82 PRO A N 1
ATOM 599 C CA . PRO A 1 82 ? -14.542 6.992 38.055 1.00 52.72 82 PRO A CA 1
ATOM 600 C C . PRO A 1 82 ? -15.344 6.341 39.186 1.00 52.72 82 PRO A C 1
ATOM 602 O O . PRO A 1 82 ? -16.467 6.732 39.470 1.00 52.72 82 PRO A O 1
ATOM 605 N N . VAL A 1 83 ? -14.752 5.356 39.859 1.00 56.19 83 VAL A N 1
ATOM 606 C CA . VAL A 1 83 ? -15.042 5.045 41.270 1.00 56.19 83 VAL A CA 1
ATOM 607 C C . VAL A 1 83 ? -16.539 4.816 41.600 1.00 56.19 83 VAL A C 1
ATOM 609 O O . VAL A 1 83 ? -17.252 5.718 42.029 1.00 56.19 83 VAL A O 1
ATOM 612 N N . GLY A 1 84 ? -16.996 3.557 41.585 1.00 49.06 84 GLY A N 1
ATOM 613 C CA . GLY A 1 84 ? -18.000 3.123 42.572 1.00 49.06 84 GLY A CA 1
ATOM 614 C C . GLY A 1 84 ? -19.470 3.003 42.148 1.00 49.06 84 GLY A C 1
ATOM 615 O O . GLY A 1 84 ? -20.358 3.411 42.898 1.00 49.06 84 GLY A O 1
ATOM 616 N N . ALA A 1 85 ? -19.779 2.285 41.066 1.00 46.09 85 ALA A N 1
ATOM 617 C CA . ALA A 1 85 ? -21.084 1.626 40.975 1.00 46.09 85 ALA A CA 1
ATOM 618 C C . ALA A 1 85 ? -21.106 0.401 41.914 1.00 46.09 85 ALA A C 1
ATOM 620 O O . ALA A 1 85 ? -20.681 -0.697 41.564 1.00 46.09 85 ALA A O 1
ATOM 621 N N . ASN A 1 86 ? -21.554 0.633 43.153 1.00 44.78 86 ASN A N 1
ATOM 622 C CA . ASN A 1 86 ? -22.066 -0.343 44.119 1.00 44.78 86 ASN A CA 1
ATOM 623 C C . ASN A 1 86 ? -22.283 -1.760 43.536 1.00 44.78 86 ASN A C 1
ATOM 625 O O . ASN A 1 86 ? -23.252 -2.000 42.809 1.00 44.78 86 ASN A O 1
ATOM 629 N N . LYS A 1 87 ? -21.470 -2.736 43.972 1.00 44.72 87 LYS A N 1
ATOM 630 C CA . LYS A 1 87 ? -21.654 -4.193 43.766 1.00 44.72 87 LYS A CA 1
ATOM 631 C C . LYS A 1 87 ? -22.943 -4.760 44.407 1.00 44.72 87 LYS A C 1
ATOM 633 O O . LYS A 1 87 ? -22.991 -5.926 44.780 1.00 44.72 87 LYS A O 1
ATOM 638 N N . LYS A 1 88 ? -23.995 -3.953 44.558 1.00 46.88 88 LYS A N 1
ATOM 639 C CA . LYS A 1 88 ? -25.333 -4.394 44.970 1.00 46.88 88 LYS A CA 1
ATOM 640 C C . LYS A 1 88 ? -26.331 -4.487 43.809 1.00 46.88 88 LYS A C 1
ATOM 642 O O . LYS A 1 88 ? -27.347 -5.138 43.990 1.00 46.88 88 LYS A O 1
ATOM 647 N N . ASN A 1 89 ? -26.024 -3.952 42.618 1.00 44.47 89 ASN A N 1
ATOM 648 C CA . ASN A 1 89 ? -26.962 -3.967 41.478 1.00 44.47 89 ASN A CA 1
ATOM 649 C C . ASN A 1 89 ? -26.511 -4.775 40.245 1.00 44.47 89 ASN A C 1
ATOM 651 O O . ASN A 1 89 ? -27.225 -4.809 39.247 1.00 44.47 89 ASN A O 1
ATOM 655 N N . LEU A 1 90 ? -25.381 -5.487 40.303 1.00 45.94 90 LEU A N 1
ATOM 656 C CA . LEU A 1 90 ? -24.877 -6.291 39.174 1.00 45.94 90 LEU A CA 1
ATOM 657 C C . LEU A 1 90 ? -25.470 -7.713 39.074 1.00 45.94 90 LEU A C 1
ATOM 659 O O . LEU A 1 90 ? -24.972 -8.530 38.309 1.00 45.94 90 LEU A O 1
ATOM 663 N N . LEU A 1 91 ? -26.549 -8.006 39.808 1.00 45.56 91 LEU A N 1
ATOM 664 C CA . LEU A 1 91 ? -27.334 -9.246 39.670 1.00 45.56 91 LEU A CA 1
ATOM 665 C C . LEU A 1 91 ? -28.590 -9.080 38.790 1.00 45.56 91 LEU A C 1
ATOM 667 O O . LEU A 1 91 ? -29.365 -10.020 38.666 1.00 45.56 91 LEU A O 1
ATOM 671 N N . GLY A 1 92 ? -28.809 -7.907 38.182 1.00 44.28 92 GLY A N 1
ATOM 672 C CA . GLY A 1 92 ? -30.070 -7.593 37.491 1.00 44.28 92 GLY A CA 1
ATOM 673 C C . GLY A 1 92 ? -30.032 -7.490 35.964 1.00 44.28 92 GLY A C 1
ATOM 674 O O . GLY A 1 92 ? -31.082 -7.260 35.377 1.00 44.28 92 GLY A O 1
ATOM 675 N N . ILE A 1 93 ? -28.869 -7.607 35.308 1.00 51.22 93 ILE A N 1
ATOM 676 C CA . ILE A 1 93 ? -28.743 -7.293 33.863 1.00 51.22 93 ILE A CA 1
ATOM 677 C C . ILE A 1 93 ? -28.583 -8.535 32.971 1.00 51.22 93 ILE A C 1
ATOM 679 O O . ILE A 1 93 ? -28.544 -8.416 31.750 1.00 51.22 93 ILE A O 1
ATOM 683 N N . PHE A 1 94 ? -28.545 -9.737 33.549 1.00 45.12 94 PHE A N 1
ATOM 684 C CA . PHE A 1 94 ? -28.664 -10.972 32.775 1.00 45.12 94 PHE A CA 1
ATOM 685 C C . PHE A 1 94 ? -30.110 -11.473 32.855 1.00 45.12 94 PHE A C 1
ATOM 687 O O . PHE A 1 94 ? -30.603 -11.671 33.969 1.00 45.12 94 PHE A O 1
ATOM 694 N N . PRO A 1 95 ? -30.814 -11.698 31.726 1.00 42.88 95 PRO A N 1
ATOM 695 C CA . PRO A 1 95 ? -32.053 -12.459 31.771 1.00 42.88 95 PRO A CA 1
ATOM 696 C C . PRO A 1 95 ? -31.742 -13.846 32.366 1.00 42.88 95 PRO A C 1
ATOM 698 O O . PRO A 1 95 ? -30.763 -14.477 31.953 1.00 42.88 95 PRO A O 1
ATOM 701 N N . PRO A 1 96 ? -32.524 -14.335 33.343 1.00 44.84 96 PRO A N 1
ATOM 702 C CA . PRO A 1 96 ? -32.306 -15.653 33.918 1.00 44.84 96 PRO A CA 1
ATOM 703 C C . PRO A 1 96 ? -32.681 -16.694 32.859 1.00 44.84 96 PRO A C 1
ATOM 705 O O . PRO A 1 96 ? -33.858 -16.948 32.620 1.00 44.84 96 PRO A O 1
ATOM 708 N N . GLY A 1 97 ? -31.686 -17.250 32.165 1.00 47.84 97 GLY A N 1
ATOM 709 C CA . GLY A 1 97 ? -31.947 -18.239 31.115 1.00 47.84 97 GLY A CA 1
ATOM 710 C C . GLY A 1 97 ? -30.758 -18.751 30.302 1.00 47.84 97 GLY A C 1
ATOM 711 O O . GLY A 1 97 ? -30.957 -19.645 29.490 1.00 47.84 97 GLY A O 1
ATOM 712 N N . LEU A 1 98 ? -29.535 -18.251 30.500 1.00 48.06 98 LEU A N 1
ATOM 713 C CA . LEU A 1 98 ? -28.339 -18.830 29.872 1.00 48.06 98 LEU A CA 1
ATOM 714 C C . LEU A 1 98 ? -27.267 -19.138 30.922 1.00 48.06 98 LEU A C 1
ATOM 716 O O . LEU A 1 98 ? -26.282 -18.422 31.073 1.00 48.06 98 LEU A O 1
ATOM 720 N N . ALA A 1 99 ? -27.481 -20.230 31.645 1.00 41.62 99 ALA A N 1
ATOM 721 C CA . ALA A 1 99 ? -26.409 -21.015 32.237 1.00 41.62 99 ALA A CA 1
ATOM 722 C C . ALA A 1 99 ? -26.561 -22.434 31.672 1.00 41.62 99 ALA A C 1
ATOM 724 O O . ALA A 1 99 ? -27.619 -23.042 31.840 1.00 41.62 99 ALA A O 1
ATOM 725 N N . LEU A 1 100 ? -25.550 -22.885 30.921 1.00 38.34 100 LEU A N 1
ATOM 726 C CA . LEU A 1 100 ? -25.331 -24.303 30.621 1.00 38.34 100 LEU A CA 1
ATOM 727 C C . LEU A 1 100 ? -24.921 -25.029 31.905 1.00 38.34 100 LEU A C 1
ATOM 729 O O . LEU A 1 100 ? -24.145 -24.421 32.679 1.00 38.34 100 LEU A O 1
#

Radius of gyration: 22.73 Å; chains: 1; bounding box: 47×36×63 Å

Organism: NCBI:txid73025

Sequence (100 aa):
SEIGIGRCALITAADARPDLSNPQCTIAGEVDEISSNGIIVSTEYSAVPYSASGLYRLDLGPNIASSERIDKVLDLLQRADPVGANKKNLLGIFPPGLAL

pLDDT: mean 76.05, std 16.46, range [38.34, 91.5]

Secondary structure (DSSP, 8-state):
--TTTTEEEEEEETTS---TT-TTTEEEEEEEEEETTEEEEE-S-SSPPP-TTS-EEEEEEEEHHHHHHHHHHHHHHHHT--S---TTSTTSSS-TT---

Foldseek 3Di:
DCPQFQWKKKKAAPPADDDPVDQLGIFIWTFHDDDPVGTDTHGPDPDHHDYPVPDIDIDTHDRVVVVVVVVVVVVVVVVVPDDDPDPPPVVPPDDPDDDD